Protein AF-A0A285JRD8-F1 (afdb_monomer_lite)

Organism: NCBI:txid1036182

Sequence (89 aa):
MCPVPREPELGSGPAFGADLALDPADPICATRVKEATRGRGLSYAFDFAGGRVEFSRSVSGALHLADAAEAVRRLDAKEGDPIRLVLVP

pLDDT: mean 77.27, std 15.37, range [37.56, 95.19]

Radius of gyration: 16.99 Å; chains: 1; bounding box: 40×40×38 Å

Secondary structure (DSSP, 8-state):
-PPPP-------S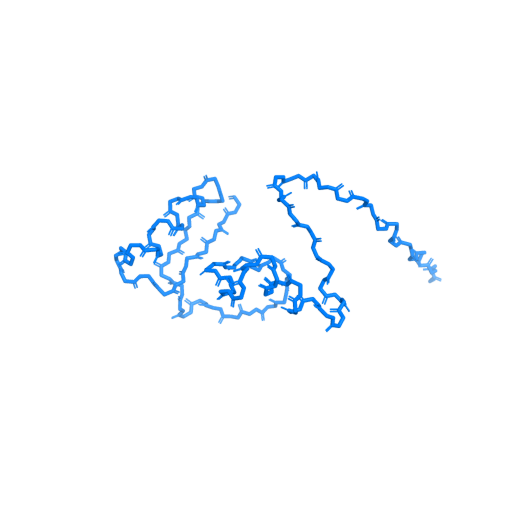--SS-S----TTSTTHHHHHHHHTTTS--S-----S------GGG--EEEEGGGHHHHHHHHHHTTT--S-EEEE-

Foldseek 3Di:
DDDDDDDDPVDDDDDPPDPDDDDPVDPCRVVVQCVVVVNPHDPDDDDPPPDDDPCPVQAPEEEAPVCVVVVVVCVVVCPPVHRDYHHDD

Structure (mmCIF, N/CA/C/O backbone):
data_AF-A0A285JRD8-F1
#
_entry.id   AF-A0A285JRD8-F1
#
loop_
_atom_site.group_PDB
_atom_site.id
_atom_site.type_symbol
_atom_site.label_atom_id
_atom_site.label_alt_id
_atom_site.label_comp_id
_atom_site.label_asym_id
_atom_site.label_entity_id
_atom_site.label_seq_id
_atom_site.pdbx_PDB_ins_code
_atom_site.Cartn_x
_atom_site.Cartn_y
_atom_site.Cartn_z
_atom_site.occupancy
_atom_site.B_iso_or_equiv
_atom_site.auth_seq_id
_atom_site.auth_comp_id
_atom_site.auth_asym_id
_atom_site.auth_atom_id
_atom_site.pdbx_PDB_model_num
ATOM 1 N N . MET A 1 1 ? 26.638 -26.509 -12.190 1.00 38.94 1 MET A N 1
ATOM 2 C CA . MET A 1 1 ? 26.036 -25.165 -12.079 1.00 38.94 1 MET A CA 1
ATOM 3 C C . MET A 1 1 ? 25.416 -24.842 -13.434 1.00 38.94 1 MET A C 1
ATOM 5 O O . MET A 1 1 ? 26.150 -24.514 -14.354 1.00 38.94 1 MET A O 1
ATOM 9 N N . CYS A 1 2 ? 24.112 -25.061 -13.611 1.00 37.56 2 CYS A N 1
ATOM 10 C CA . CYS A 1 2 ? 23.407 -24.688 -14.844 1.00 37.56 2 CYS A CA 1
ATOM 11 C C . CYS A 1 2 ? 22.906 -23.243 -14.699 1.00 37.56 2 CYS A C 1
ATOM 13 O O . CYS A 1 2 ? 22.371 -22.922 -13.636 1.00 37.56 2 CYS A O 1
ATOM 15 N N . PRO A 1 3 ? 23.073 -22.361 -15.699 1.00 54.09 3 PRO A N 1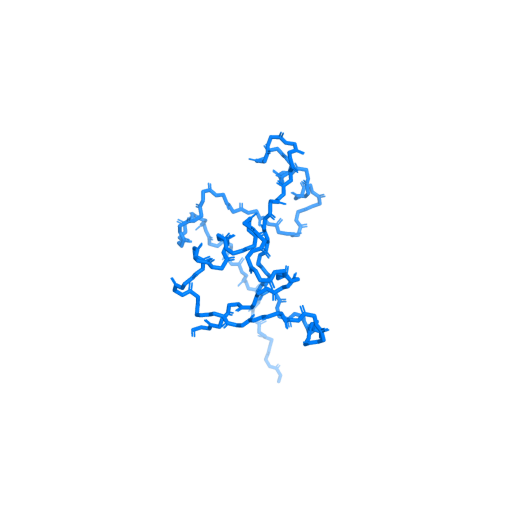
ATOM 16 C CA . PRO A 1 3 ? 22.492 -21.029 -15.634 1.00 54.09 3 PRO A CA 1
ATOM 17 C C . PRO A 1 3 ? 20.971 -21.139 -15.790 1.00 54.09 3 PRO A C 1
ATOM 19 O O . PRO A 1 3 ? 20.480 -21.795 -16.707 1.00 54.09 3 PRO A O 1
ATOM 22 N N . VAL A 1 4 ? 20.229 -20.510 -14.880 1.00 50.31 4 VAL A N 1
ATOM 23 C CA . VAL A 1 4 ? 18.782 -20.325 -15.026 1.00 50.31 4 VAL A CA 1
ATOM 24 C C . VAL A 1 4 ? 18.526 -19.258 -16.100 1.00 50.31 4 VAL A C 1
ATOM 26 O O . VAL A 1 4 ? 19.123 -18.179 -16.018 1.00 50.31 4 VAL A O 1
ATOM 29 N N . PRO A 1 5 ? 17.678 -19.515 -17.109 1.00 50.94 5 PRO A N 1
ATOM 30 C CA . PRO A 1 5 ? 17.277 -18.479 -18.049 1.00 50.94 5 PRO A CA 1
ATOM 31 C C . PRO A 1 5 ? 16.375 -17.483 -17.316 1.00 50.94 5 PRO A C 1
ATOM 33 O O . PRO A 1 5 ? 15.442 -17.874 -16.616 1.00 50.94 5 PRO A O 1
ATOM 36 N N . ARG A 1 6 ? 16.680 -16.189 -17.440 1.00 48.88 6 ARG A N 1
ATOM 37 C CA . ARG A 1 6 ? 15.814 -15.112 -16.955 1.00 48.88 6 ARG A CA 1
ATOM 38 C C . ARG A 1 6 ? 15.119 -14.483 -18.148 1.00 48.88 6 ARG A C 1
ATOM 40 O O . ARG A 1 6 ? 15.675 -13.576 -18.754 1.00 48.88 6 ARG A O 1
ATOM 47 N N . GLU A 1 7 ? 13.905 -14.930 -18.419 1.00 55.91 7 GLU A N 1
ATOM 48 C CA . GLU A 1 7 ? 12.920 -14.095 -19.096 1.00 55.91 7 GLU A CA 1
ATOM 49 C C . GLU A 1 7 ? 11.794 -13.819 -18.104 1.00 55.91 7 GLU A C 1
ATOM 51 O O . GLU A 1 7 ? 11.198 -14.763 -17.585 1.00 55.91 7 GLU A O 1
ATOM 56 N N . PRO A 1 8 ? 11.476 -12.554 -17.807 1.00 48.34 8 PRO A N 1
ATOM 57 C CA . PRO A 1 8 ? 10.117 -12.188 -17.514 1.00 48.34 8 PRO A CA 1
ATOM 58 C C . PRO A 1 8 ? 9.541 -11.595 -18.798 1.00 48.34 8 PRO A C 1
ATOM 60 O O . PRO A 1 8 ? 9.729 -10.417 -19.097 1.00 48.34 8 PRO A O 1
ATOM 63 N N . GLU A 1 9 ? 8.832 -12.428 -19.555 1.00 48.38 9 GLU A N 1
ATOM 64 C CA . GLU A 1 9 ? 7.742 -11.955 -20.402 1.00 48.38 9 GLU A CA 1
ATOM 65 C C . GLU A 1 9 ? 6.792 -11.187 -19.471 1.00 48.38 9 GLU A C 1
ATOM 67 O O . GLU A 1 9 ? 6.089 -11.774 -18.644 1.00 48.38 9 GLU A O 1
ATOM 72 N N . LEU A 1 10 ? 6.864 -9.856 -19.529 1.00 52.38 10 LEU A N 1
ATOM 73 C CA . LEU A 1 10 ? 5.974 -8.935 -18.836 1.00 52.38 10 LEU A CA 1
ATOM 74 C C . LEU A 1 10 ? 4.566 -9.134 -19.410 1.00 52.38 10 LEU A C 1
ATOM 76 O O . LEU A 1 10 ? 4.147 -8.458 -20.347 1.00 52.38 10 LEU A O 1
ATOM 80 N N . GLY A 1 11 ? 3.869 -10.134 -18.874 1.00 48.81 11 GLY A N 1
ATOM 81 C CA . GLY A 1 11 ? 2.506 -10.478 -19.236 1.00 48.81 11 GLY A CA 1
ATOM 82 C C . GLY A 1 11 ? 1.559 -9.315 -18.951 1.00 48.81 11 GLY A C 1
ATOM 83 O O . GLY A 1 11 ? 1.435 -8.850 -17.821 1.00 48.81 11 GLY A O 1
ATOM 84 N N . SER A 1 12 ? 0.922 -8.864 -20.026 1.00 50.34 12 SER A N 1
ATOM 85 C CA . SER A 1 12 ? -0.156 -7.886 -20.174 1.00 50.34 12 SER A CA 1
ATOM 86 C C . SER A 1 12 ? -1.128 -7.791 -18.981 1.00 50.34 12 SER A C 1
ATOM 88 O O . SER A 1 12 ? -1.727 -8.786 -18.581 1.00 50.34 12 SER A O 1
ATOM 90 N N . GLY A 1 13 ? -1.340 -6.581 -18.443 1.00 51.81 13 GLY A N 1
ATOM 91 C CA . GLY A 1 13 ? -2.409 -6.310 -17.460 1.00 51.81 13 GLY A CA 1
ATOM 92 C C . GLY A 1 13 ? -3.831 -6.427 -18.044 1.00 51.81 13 GLY A C 1
ATOM 93 O O . GLY A 1 13 ? -3.973 -6.799 -19.205 1.00 51.81 13 GLY A O 1
ATOM 94 N N . PRO A 1 14 ? -4.898 -6.019 -17.326 1.00 50.69 14 PRO A N 1
ATOM 95 C CA . PRO A 1 14 ? -5.195 -6.214 -15.913 1.00 50.69 14 PRO A CA 1
ATOM 96 C C . PRO A 1 14 ? -5.989 -7.525 -15.715 1.00 50.69 14 PRO A C 1
ATOM 98 O O . PRO A 1 14 ? -7.131 -7.662 -16.150 1.00 50.69 14 PRO A O 1
ATOM 101 N N . ALA A 1 15 ? -5.409 -8.478 -14.993 1.00 58.78 15 ALA A N 1
ATOM 102 C CA . ALA A 1 15 ? -6.164 -9.505 -14.279 1.00 58.78 15 ALA A CA 1
ATOM 103 C C . ALA A 1 15 ? -6.092 -9.153 -12.783 1.00 58.78 15 ALA A C 1
ATOM 105 O O . ALA A 1 15 ? -5.101 -8.562 -12.363 1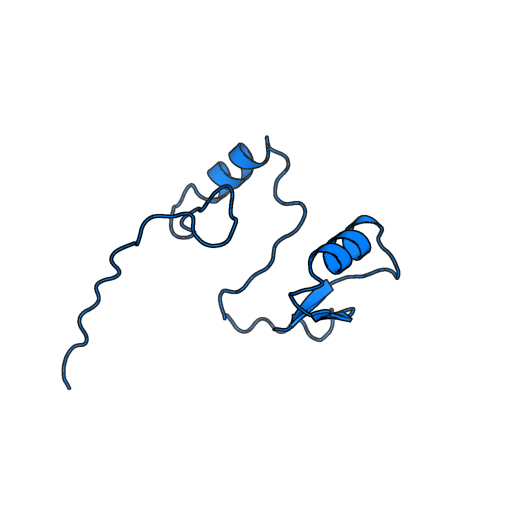.00 58.78 15 ALA A O 1
ATOM 106 N N . PHE A 1 16 ? -7.126 -9.484 -11.999 1.00 61.16 16 PHE A N 1
ATOM 107 C CA . PHE A 1 16 ? -7.289 -9.157 -10.562 1.00 61.16 16 PHE A CA 1
ATOM 108 C C . PHE A 1 16 ? -7.889 -7.779 -10.197 1.00 61.16 16 PHE A C 1
ATOM 110 O O . PHE A 1 16 ? -7.597 -7.243 -9.133 1.00 61.16 16 PHE A O 1
ATOM 117 N N . GLY A 1 17 ? -8.787 -7.222 -11.021 1.00 70.81 17 GLY A N 1
ATOM 118 C CA . GLY A 1 17 ? -9.684 -6.133 -10.586 1.00 70.81 17 GLY A CA 1
ATOM 119 C C . GLY A 1 17 ? -9.042 -4.751 -10.410 1.00 70.81 17 GLY A C 1
ATOM 120 O O . GLY A 1 17 ? -9.636 -3.882 -9.780 1.00 70.81 17 GLY A O 1
ATOM 121 N N . ALA A 1 18 ? -7.845 -4.540 -10.956 1.00 82.44 18 ALA A N 1
ATOM 122 C CA . ALA A 1 18 ? -7.194 -3.237 -10.973 1.00 82.44 18 ALA A CA 1
ATOM 123 C C . ALA A 1 18 ? -7.664 -2.392 -12.169 1.00 82.44 18 ALA A C 1
ATOM 125 O O . ALA A 1 18 ? -7.633 -2.861 -13.307 1.00 82.44 18 ALA A O 1
ATOM 126 N N . ASP A 1 19 ? -8.009 -1.126 -11.924 1.00 84.56 19 ASP A N 1
ATOM 127 C CA . ASP A 1 19 ? -8.282 -0.143 -12.986 1.00 84.56 19 ASP A CA 1
ATOM 128 C C . ASP A 1 19 ? -6.995 0.348 -13.681 1.00 84.56 19 ASP A C 1
ATOM 130 O O . ASP A 1 19 ? -7.034 0.878 -14.791 1.00 84.56 19 ASP A O 1
ATOM 134 N N . LEU A 1 20 ? -5.840 0.194 -13.021 1.00 86.94 20 LEU A N 1
ATOM 135 C CA . LEU A 1 20 ? -4.526 0.624 -13.499 1.00 86.94 20 LEU A CA 1
ATOM 136 C C . LEU A 1 20 ? -3.421 -0.255 -12.898 1.00 86.94 20 LEU A C 1
ATOM 138 O O . LEU A 1 20 ? -3.425 -0.526 -11.699 1.00 86.94 20 LEU A O 1
ATOM 142 N N . ALA A 1 21 ? -2.440 -0.635 -13.719 1.00 87.94 21 ALA A N 1
ATOM 143 C CA . ALA A 1 21 ? -1.202 -1.279 -13.284 1.00 87.94 21 ALA A CA 1
ATOM 144 C C . ALA A 1 21 ? -0.003 -0.401 -13.671 1.00 87.94 21 ALA A C 1
ATOM 146 O O . ALA A 1 21 ? 0.086 0.056 -14.811 1.00 87.94 21 ALA A O 1
ATOM 147 N N . LEU A 1 22 ? 0.904 -0.154 -12.723 1.00 88.38 22 LEU A N 1
ATOM 148 C CA . LEU A 1 22 ? 2.110 0.655 -12.914 1.00 88.38 22 LEU A CA 1
ATOM 149 C C . LEU A 1 22 ? 3.349 -0.189 -12.615 1.00 88.38 22 LEU A C 1
ATOM 151 O O . LEU A 1 22 ? 3.366 -0.922 -11.628 1.00 88.38 22 LEU A O 1
ATOM 155 N N . ASP A 1 23 ? 4.385 -0.054 -13.442 1.00 86.75 23 ASP A N 1
ATOM 156 C CA . ASP A 1 23 ? 5.695 -0.639 -13.160 1.00 86.75 23 ASP A CA 1
ATOM 157 C C . ASP A 1 23 ? 6.406 0.198 -12.077 1.00 86.75 23 ASP A C 1
ATOM 159 O O . ASP A 1 23 ? 6.642 1.392 -12.289 1.00 86.75 23 ASP A O 1
ATOM 163 N N . PRO A 1 24 ? 6.747 -0.370 -10.906 1.00 84.44 24 PRO A N 1
ATOM 164 C CA . PRO A 1 24 ? 7.476 0.357 -9.871 1.00 84.44 24 PRO A CA 1
ATOM 165 C C . PRO A 1 24 ? 8.928 0.685 -10.255 1.00 84.44 24 PRO A C 1
ATOM 167 O O . PRO A 1 24 ? 9.513 1.576 -9.641 1.00 84.44 24 PRO A O 1
ATOM 170 N N . ALA A 1 25 ? 9.521 -0.002 -11.240 1.00 88.25 25 ALA A N 1
ATOM 171 C CA . ALA A 1 25 ? 10.868 0.296 -11.732 1.00 88.25 25 ALA A CA 1
ATOM 172 C C . ALA A 1 25 ? 10.908 1.515 -12.671 1.00 88.25 25 ALA A C 1
ATOM 174 O O . ALA A 1 25 ? 11.989 2.017 -12.986 1.00 88.25 25 ALA A O 1
ATOM 175 N N . ASP A 1 26 ? 9.746 2.012 -13.102 1.00 94.00 26 ASP A N 1
ATOM 176 C CA . ASP A 1 26 ? 9.643 3.205 -13.930 1.00 94.00 26 ASP A CA 1
ATOM 177 C C . ASP A 1 26 ? 10.031 4.469 -13.126 1.00 94.00 26 ASP A C 1
ATOM 179 O O . ASP A 1 26 ? 9.372 4.790 -12.128 1.00 94.00 26 ASP A O 1
ATOM 183 N N . PRO A 1 27 ? 11.048 5.246 -13.559 1.00 93.19 27 PRO A N 1
ATOM 184 C CA . PRO A 1 27 ? 11.475 6.462 -12.864 1.00 93.19 27 PRO A CA 1
ATOM 185 C C . PRO A 1 27 ? 10.376 7.529 -12.732 1.00 93.19 27 PRO A C 1
ATOM 187 O O . PRO A 1 27 ? 10.483 8.395 -11.863 1.00 93.19 27 PRO A O 1
ATOM 190 N N . ILE A 1 28 ? 9.315 7.484 -13.549 1.00 93.12 28 ILE A N 1
ATOM 191 C CA . ILE A 1 28 ? 8.173 8.409 -13.456 1.00 93.12 28 ILE A CA 1
ATOM 192 C C . ILE A 1 28 ? 6.946 7.807 -12.752 1.00 93.12 28 ILE A C 1
ATOM 194 O O . ILE A 1 28 ? 5.885 8.435 -12.739 1.00 93.12 28 ILE A O 1
ATOM 198 N N . CYS A 1 29 ? 7.062 6.630 -12.127 1.00 91.81 29 CYS A N 1
ATOM 199 C CA . CYS A 1 29 ? 5.945 5.951 -11.460 1.00 91.81 29 CYS A CA 1
ATOM 200 C C . CYS A 1 29 ? 5.233 6.855 -10.435 1.00 91.81 29 CYS A C 1
ATOM 202 O O . CYS A 1 29 ? 4.007 6.950 -10.429 1.00 91.81 29 CYS A O 1
ATOM 204 N N . ALA A 1 30 ? 5.984 7.623 -9.638 1.00 90.19 30 ALA A N 1
ATOM 205 C CA . ALA A 1 30 ? 5.407 8.559 -8.670 1.00 90.19 30 ALA A CA 1
ATOM 206 C C . ALA A 1 30 ? 4.543 9.654 -9.329 1.00 90.19 30 ALA A C 1
ATOM 208 O O . ALA A 1 30 ? 3.466 9.988 -8.826 1.00 90.19 30 ALA A O 1
ATOM 209 N N . THR A 1 31 ? 4.982 10.187 -10.472 1.00 95.19 31 THR A N 1
ATOM 210 C CA . THR A 1 31 ? 4.207 11.155 -11.261 1.00 95.19 31 THR A CA 1
ATOM 211 C C . THR A 1 31 ? 2.937 10.508 -11.802 1.00 95.19 31 THR A C 1
ATOM 213 O O . THR A 1 31 ? 1.855 11.074 -11.667 1.00 95.19 31 THR A O 1
ATOM 216 N N . ARG A 1 32 ? 3.034 9.276 -12.310 1.00 93.12 32 ARG A N 1
ATOM 217 C CA . ARG A 1 32 ? 1.885 8.510 -12.815 1.00 93.12 32 ARG A CA 1
ATOM 218 C C . ARG A 1 32 ? 0.847 8.220 -11.729 1.00 93.12 32 ARG A C 1
ATOM 220 O O . ARG A 1 32 ? -0.348 8.376 -11.967 1.00 93.12 32 ARG A O 1
ATOM 227 N N . VAL A 1 33 ? 1.280 7.896 -10.508 1.00 92.94 33 VAL A N 1
ATOM 228 C CA . VAL A 1 33 ? 0.385 7.773 -9.341 1.00 92.94 33 VAL A CA 1
ATOM 229 C C . VAL A 1 33 ? -0.324 9.100 -9.054 1.00 92.94 33 VAL A C 1
ATOM 231 O O . VAL A 1 33 ? -1.524 9.123 -8.772 1.00 92.94 33 VAL A O 1
ATOM 234 N N . LYS A 1 34 ? 0.386 10.231 -9.133 1.00 93.00 34 LYS A N 1
ATOM 235 C CA . LYS A 1 34 ? -0.212 11.557 -8.924 1.00 93.00 34 LYS A CA 1
ATOM 236 C C . LYS A 1 34 ? -1.243 11.896 -9.993 1.00 93.00 34 LYS A C 1
ATOM 238 O O . LYS A 1 34 ? -2.323 12.362 -9.643 1.00 93.00 34 LYS A O 1
ATOM 243 N N . GLU A 1 35 ? -0.961 11.626 -11.257 1.00 94.50 35 GLU A N 1
ATOM 244 C CA . GLU A 1 35 ? -1.907 11.846 -12.355 1.00 94.50 35 GLU A CA 1
ATOM 245 C C . GLU A 1 35 ? -3.167 10.988 -12.191 1.00 94.50 35 GLU A C 1
ATOM 247 O O . GLU A 1 35 ? -4.279 11.524 -12.187 1.00 94.50 35 GLU A O 1
ATOM 252 N N . ALA A 1 36 ? -3.003 9.687 -11.924 1.00 92.88 36 ALA A N 1
ATOM 253 C CA . ALA A 1 36 ? -4.112 8.758 -11.694 1.00 92.88 36 ALA A CA 1
ATOM 254 C C . ALA A 1 36 ? -5.003 9.169 -10.507 1.00 92.88 36 ALA A C 1
ATOM 256 O O . ALA A 1 36 ? -6.206 8.916 -10.496 1.00 92.88 36 ALA A O 1
ATOM 257 N N . THR A 1 37 ? -4.432 9.860 -9.518 1.00 93.00 37 THR A N 1
ATOM 258 C CA . THR A 1 37 ? -5.135 10.331 -8.314 1.00 93.00 37 THR A CA 1
ATOM 259 C C . THR A 1 37 ? -5.554 11.804 -8.382 1.00 93.00 37 THR A C 1
ATOM 261 O O . THR A 1 37 ? -5.929 12.384 -7.360 1.00 93.00 37 THR A O 1
ATOM 264 N N . ARG A 1 38 ? -5.509 12.439 -9.565 1.00 92.62 38 ARG A N 1
ATOM 265 C CA . ARG A 1 38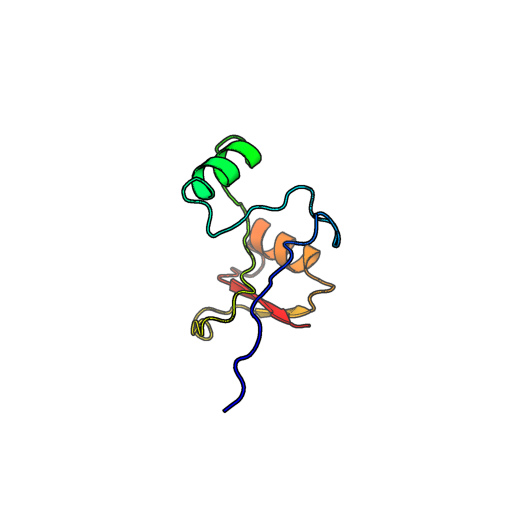 ? -5.825 13.872 -9.761 1.00 92.62 38 ARG A CA 1
ATOM 266 C C . ARG A 1 38 ? -5.047 14.784 -8.800 1.00 92.62 38 ARG A C 1
ATOM 268 O O . ARG A 1 38 ? -5.591 15.722 -8.223 1.00 92.62 38 ARG A O 1
ATOM 275 N N . GLY A 1 39 ? -3.783 14.451 -8.559 1.00 92.81 39 GLY A N 1
ATOM 276 C CA . GLY A 1 39 ? -2.861 15.163 -7.674 1.00 92.81 39 GLY A CA 1
ATOM 277 C C . GLY A 1 39 ? -2.982 14.822 -6.183 1.00 92.81 39 GLY A C 1
ATOM 278 O O . GLY A 1 39 ? -2.056 15.122 -5.422 1.00 92.81 39 GLY A O 1
ATOM 279 N N . ARG A 1 40 ? -4.055 14.145 -5.748 1.00 88.81 40 ARG A N 1
ATOM 280 C CA . ARG A 1 40 ? -4.315 13.860 -4.324 1.00 88.81 40 ARG A CA 1
ATOM 281 C C . ARG A 1 40 ? -3.307 12.893 -3.702 1.00 88.81 40 ARG A C 1
ATOM 283 O O . ARG A 1 40 ? -2.976 13.039 -2.531 1.00 88.81 40 ARG A O 1
ATOM 290 N N . GLY A 1 41 ? -2.764 11.958 -4.479 1.00 85.62 41 GLY A N 1
ATOM 291 C CA . GLY A 1 41 ? -2.013 10.816 -3.951 1.00 85.62 41 GLY A CA 1
ATOM 292 C C . GLY A 1 41 ? -2.924 9.696 -3.436 1.00 85.62 41 GLY A C 1
ATOM 293 O O . GLY A 1 41 ? -4.151 9.791 -3.510 1.00 85.62 41 GLY A O 1
ATOM 294 N N . LEU A 1 42 ? -2.309 8.615 -2.949 1.00 85.81 42 LEU A N 1
ATOM 295 C CA . LEU A 1 42 ? -3.017 7.440 -2.436 1.00 85.81 42 LEU A CA 1
ATOM 296 C C . LEU A 1 42 ? -3.627 7.732 -1.060 1.00 85.81 42 LEU A C 1
ATOM 298 O O . LEU A 1 42 ? -2.939 8.227 -0.171 1.00 85.81 42 LEU A O 1
ATOM 302 N N . SER A 1 43 ? -4.905 7.392 -0.884 1.00 80.44 43 SER A N 1
ATOM 303 C CA . SER A 1 43 ? -5.556 7.402 0.435 1.00 80.44 43 SER A CA 1
ATOM 304 C C . SER A 1 43 ? -5.098 6.220 1.293 1.00 80.44 43 SER A C 1
ATOM 306 O O . SER A 1 43 ? -4.851 6.381 2.482 1.00 80.44 43 SER A O 1
ATOM 308 N N . TYR A 1 44 ? -4.938 5.052 0.665 1.00 79.44 44 TYR A N 1
ATOM 309 C CA . TYR A 1 44 ? -4.514 3.801 1.291 1.00 79.44 44 TYR A CA 1
ATOM 310 C C . TYR A 1 44 ? -3.538 3.076 0.360 1.00 79.44 44 TYR A C 1
ATOM 312 O O . TYR A 1 44 ? -3.651 3.194 -0.861 1.00 79.44 44 TYR A O 1
ATOM 320 N N . ALA A 1 45 ? -2.591 2.330 0.928 1.00 79.25 45 ALA A N 1
ATOM 321 C CA . ALA A 1 45 ? -1.645 1.506 0.182 1.00 79.25 45 ALA A CA 1
ATOM 322 C C . ALA A 1 45 ? -1.397 0.189 0.926 1.00 79.25 45 ALA A C 1
ATOM 324 O O . ALA A 1 45 ? -1.192 0.193 2.141 1.00 79.25 45 ALA A O 1
ATOM 325 N N . PHE A 1 46 ? -1.396 -0.917 0.186 1.00 75.69 46 PHE A N 1
ATOM 326 C CA . PHE A 1 46 ? -1.052 -2.246 0.684 1.00 75.69 46 PHE A CA 1
ATOM 327 C C . PHE A 1 46 ? 0.239 -2.685 -0.001 1.00 75.69 46 PHE A C 1
ATOM 329 O O . PHE A 1 46 ? 0.322 -2.652 -1.228 1.00 75.69 46 PHE A O 1
ATOM 336 N N . ASP A 1 47 ? 1.245 -3.054 0.788 1.00 75.12 47 ASP A N 1
ATOM 337 C CA . ASP A 1 47 ? 2.537 -3.502 0.277 1.00 75.12 47 ASP A CA 1
ATOM 338 C C . ASP A 1 47 ? 2.637 -5.025 0.389 1.00 75.12 47 ASP A C 1
ATOM 340 O O . ASP A 1 47 ? 2.498 -5.590 1.476 1.00 75.12 47 ASP A O 1
ATOM 344 N N . PHE A 1 48 ? 2.864 -5.675 -0.749 1.00 72.00 48 PHE A N 1
ATOM 345 C CA . PHE A 1 48 ? 3.073 -7.118 -0.861 1.00 72.00 48 PHE A CA 1
ATOM 346 C C . PHE A 1 48 ? 4.500 -7.456 -1.330 1.00 72.00 48 PHE A C 1
ATOM 348 O O . PHE A 1 48 ? 4.837 -8.632 -1.481 1.00 72.00 48 PHE A O 1
ATOM 355 N N . ALA A 1 49 ? 5.356 -6.454 -1.564 1.00 66.56 49 ALA A N 1
ATOM 356 C CA . ALA A 1 49 ? 6.754 -6.656 -1.913 1.00 66.56 49 ALA A CA 1
ATOM 357 C C . ALA A 1 49 ? 7.509 -7.064 -0.638 1.00 66.56 49 ALA A C 1
ATOM 359 O O . ALA A 1 49 ? 7.744 -6.252 0.249 1.00 66.56 49 ALA A O 1
ATOM 360 N N . GLY A 1 50 ? 7.845 -8.352 -0.521 1.00 57.12 50 GLY A N 1
ATOM 361 C CA . GLY A 1 50 ? 8.297 -9.033 0.705 1.00 57.12 50 GLY A CA 1
ATOM 362 C C . GLY A 1 50 ? 9.631 -8.599 1.341 1.00 57.12 50 GLY A C 1
ATOM 363 O O . GLY A 1 50 ? 10.347 -9.442 1.884 1.00 57.12 50 GLY A O 1
ATOM 364 N N . GLY A 1 51 ? 9.994 -7.317 1.314 1.00 60.84 51 GLY A N 1
ATOM 365 C CA . GLY A 1 51 ? 11.023 -6.773 2.195 1.00 60.84 51 GLY A CA 1
ATOM 366 C C . GLY A 1 51 ? 10.566 -6.879 3.651 1.00 60.84 51 GLY A C 1
ATOM 367 O O . GLY A 1 51 ? 9.458 -6.471 3.992 1.00 60.84 51 GLY A O 1
ATOM 368 N 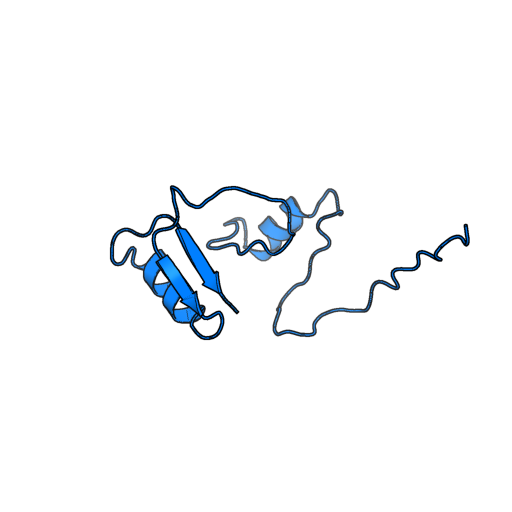N . ARG A 1 52 ? 11.398 -7.447 4.535 1.00 52.94 52 ARG A N 1
ATOM 369 C CA . ARG A 1 52 ? 11.081 -7.519 5.972 1.00 52.94 52 ARG A CA 1
ATOM 370 C C . ARG A 1 52 ? 11.030 -6.106 6.539 1.00 52.94 52 ARG A C 1
ATOM 372 O O . ARG A 1 52 ? 12.069 -5.520 6.831 1.00 52.94 52 ARG A O 1
ATOM 379 N N . VAL A 1 53 ? 9.826 -5.583 6.723 1.00 59.88 53 VAL A N 1
ATOM 380 C CA . VAL A 1 53 ? 9.601 -4.381 7.515 1.00 59.88 53 VAL A CA 1
ATOM 381 C C . VAL A 1 53 ? 8.897 -4.780 8.805 1.00 59.88 53 VAL A C 1
ATOM 383 O O . VAL A 1 53 ? 7.815 -5.364 8.787 1.00 59.88 53 VAL A O 1
ATOM 386 N N . GLU A 1 54 ? 9.537 -4.498 9.937 1.00 62.78 54 GLU A N 1
ATOM 387 C CA . GLU A 1 54 ? 9.021 -4.863 11.254 1.00 62.78 54 GLU A CA 1
ATOM 388 C C . GLU A 1 54 ? 8.011 -3.812 11.730 1.00 62.78 54 GLU A C 1
ATOM 390 O O . GLU A 1 54 ? 8.366 -2.781 12.306 1.00 62.78 54 GLU A O 1
ATOM 395 N N . PHE A 1 55 ? 6.732 -4.057 11.448 1.00 67.56 55 PHE A N 1
ATOM 396 C CA . PHE A 1 55 ? 5.635 -3.166 11.829 1.00 67.56 55 PHE A CA 1
ATOM 397 C C . PHE A 1 55 ? 4.904 -3.594 13.104 1.00 67.56 55 PHE A C 1
ATOM 399 O O . PHE A 1 55 ? 4.004 -2.868 13.518 1.00 67.56 55 PHE A O 1
ATOM 406 N N . SER A 1 56 ? 5.269 -4.720 13.736 1.00 67.38 56 SER A N 1
ATOM 407 C CA . SER A 1 56 ? 4.520 -5.330 14.854 1.00 67.38 56 SER A CA 1
ATOM 408 C C . SER A 1 56 ? 4.128 -4.341 15.950 1.00 67.38 56 SER A C 1
ATOM 410 O O . SER A 1 56 ? 2.979 -4.325 16.380 1.00 67.38 56 SER A O 1
ATOM 412 N N . ARG A 1 57 ? 5.039 -3.440 16.333 1.00 73.44 57 ARG A N 1
ATOM 413 C CA . ARG A 1 57 ? 4.802 -2.408 17.360 1.00 73.44 57 ARG A CA 1
ATOM 414 C C . ARG A 1 57 ? 3.739 -1.356 17.009 1.00 73.44 57 ARG A C 1
ATOM 416 O O . ARG A 1 57 ? 3.390 -0.548 17.861 1.00 73.44 57 ARG A O 1
ATOM 423 N N . SER A 1 58 ? 3.287 -1.301 15.761 1.00 75.19 58 SER A N 1
ATOM 424 C CA . SER A 1 58 ? 2.338 -0.302 15.260 1.00 75.19 58 SER A CA 1
ATOM 425 C C . SER A 1 58 ? 1.115 -0.927 14.590 1.00 75.19 58 SER A C 1
ATOM 427 O O . SER A 1 58 ? 0.320 -0.193 14.009 1.00 75.19 58 SER A O 1
ATOM 429 N N . VAL A 1 59 ? 0.957 -2.254 14.651 1.00 80.50 59 VAL A N 1
ATOM 430 C CA . VAL A 1 59 ? -0.235 -2.947 14.147 1.00 80.50 59 VAL A CA 1
ATOM 431 C C . VAL A 1 59 ? -1.355 -2.835 15.178 1.00 80.50 59 VAL A C 1
ATOM 433 O O . VAL A 1 59 ? -1.234 -3.324 16.296 1.00 80.50 59 VAL A O 1
ATOM 436 N N . SER A 1 60 ? -2.457 -2.205 14.781 1.00 84.75 60 SER A N 1
ATOM 437 C CA . SER A 1 60 ? -3.674 -2.058 15.585 1.00 84.75 60 SER A CA 1
ATOM 438 C C . SER A 1 60 ? -4.637 -3.236 15.421 1.00 84.75 60 SER A C 1
ATOM 440 O O . SER A 1 60 ? -5.504 -3.432 16.265 1.00 84.75 60 SER A O 1
ATOM 442 N N . GLY A 1 61 ? -4.501 -4.032 14.356 1.00 81.75 61 GLY A N 1
ATOM 443 C CA . GLY A 1 61 ? -5.329 -5.216 14.140 1.00 81.75 61 GLY A CA 1
ATOM 444 C C . GLY A 1 61 ? -4.978 -5.984 12.869 1.00 81.75 61 GLY A C 1
ATOM 445 O O . GLY A 1 61 ? -4.323 -5.450 11.971 1.00 81.75 61 GLY A O 1
ATOM 446 N N . ALA A 1 62 ? -5.432 -7.236 12.802 1.00 85.25 62 ALA A N 1
ATOM 447 C CA . ALA A 1 62 ? -5.334 -8.090 11.625 1.00 85.25 62 ALA A CA 1
ATOM 448 C C . ALA A 1 62 ? -6.740 -8.537 11.184 1.00 85.25 62 ALA A C 1
ATOM 450 O O . ALA A 1 62 ? -7.515 -9.001 12.018 1.00 85.25 62 ALA A O 1
ATOM 451 N N . LEU A 1 63 ? -7.070 -8.370 9.903 1.00 85.06 63 LEU A N 1
ATOM 452 C CA . LEU A 1 63 ? -8.337 -8.796 9.288 1.00 85.06 63 LEU A CA 1
ATOM 453 C C . LEU A 1 63 ? -8.048 -9.739 8.119 1.00 85.06 63 LEU A C 1
ATOM 455 O O . LEU A 1 63 ? -6.959 -9.681 7.556 1.00 85.06 63 LEU A O 1
ATOM 459 N N . HIS A 1 64 ? -8.998 -10.583 7.716 1.00 84.88 64 HIS A N 1
ATOM 460 C CA . HIS A 1 64 ? -8.820 -11.370 6.495 1.00 84.88 64 HIS A CA 1
ATOM 461 C C . HIS A 1 64 ? -8.839 -10.470 5.256 1.00 84.88 64 HIS A C 1
ATOM 463 O O . HIS A 1 64 ? -9.513 -9.441 5.225 1.00 84.88 64 HIS A O 1
ATOM 469 N N . LEU A 1 65 ? -8.133 -10.875 4.200 1.00 82.69 65 LEU A N 1
ATOM 470 C CA . LEU A 1 65 ? -8.120 -10.176 2.915 1.00 82.69 65 LEU A CA 1
ATOM 471 C C . LEU A 1 65 ? -9.532 -10.037 2.327 1.00 82.69 65 LEU A C 1
ATOM 473 O O . LEU A 1 65 ? -9.845 -9.017 1.717 1.00 82.69 65 LEU A O 1
ATOM 477 N N . ALA A 1 66 ? -10.402 -11.024 2.565 1.00 86.25 66 ALA A N 1
ATOM 478 C CA . ALA A 1 66 ? -11.816 -10.966 2.193 1.00 86.25 66 ALA A CA 1
ATOM 479 C C . ALA A 1 66 ? -12.561 -9.775 2.834 1.00 86.25 66 ALA A C 1
ATOM 481 O O . ALA A 1 66 ? -13.501 -9.247 2.244 1.00 86.25 66 ALA A O 1
ATOM 482 N N . ASP A 1 67 ? -12.090 -9.298 3.989 1.00 90.00 67 ASP A N 1
ATOM 483 C CA . ASP A 1 67 ? -12.665 -8.188 4.751 1.00 90.00 67 ASP A CA 1
ATOM 484 C C . ASP A 1 67 ? -11.956 -6.847 4.470 1.00 90.00 67 ASP A C 1
ATOM 486 O O . ASP A 1 67 ? -12.090 -5.885 5.229 1.00 90.00 67 ASP A O 1
ATOM 490 N N . ALA A 1 68 ? -11.198 -6.735 3.372 1.00 86.94 68 ALA A N 1
ATOM 491 C CA . ALA A 1 68 ? -10.441 -5.525 3.036 1.00 86.94 68 ALA A CA 1
ATOM 492 C C . ALA A 1 68 ? -11.301 -4.247 3.025 1.00 86.94 68 ALA A C 1
ATOM 494 O O . ALA A 1 68 ? -10.856 -3.192 3.476 1.00 86.94 68 ALA A O 1
ATOM 495 N N . ALA A 1 69 ? -12.547 -4.335 2.547 1.00 87.56 69 ALA A N 1
ATOM 496 C CA . ALA A 1 69 ? -13.467 -3.197 2.521 1.00 87.56 69 ALA A CA 1
ATOM 497 C C . ALA A 1 69 ? -13.788 -2.671 3.931 1.00 87.56 69 ALA A C 1
ATOM 499 O O . ALA A 1 69 ? -13.878 -1.461 4.135 1.00 87.56 69 ALA A O 1
ATOM 500 N N . GLU A 1 70 ? -13.920 -3.570 4.905 1.00 89.56 70 GLU A N 1
ATOM 501 C CA . GLU A 1 70 ? -14.142 -3.219 6.307 1.00 89.56 70 GLU A CA 1
ATOM 502 C C . GLU A 1 70 ? -12.889 -2.583 6.916 1.00 89.56 70 GLU A C 1
ATOM 504 O O . GLU A 1 70 ? -12.973 -1.544 7.570 1.00 89.56 70 GLU A O 1
ATOM 509 N N . ALA A 1 71 ? -11.705 -3.138 6.636 1.00 87.75 71 ALA A N 1
ATOM 510 C CA . ALA A 1 71 ? -10.444 -2.545 7.079 1.00 87.75 71 ALA A CA 1
ATOM 511 C C . ALA A 1 71 ? -10.275 -1.103 6.563 1.00 87.75 71 ALA A C 1
ATOM 513 O O . ALA A 1 71 ? -9.876 -0.216 7.319 1.00 87.75 71 ALA A O 1
ATOM 514 N N . VAL A 1 72 ? -10.635 -0.846 5.300 1.00 89.25 72 VAL A N 1
ATOM 515 C CA . VAL A 1 72 ? -10.621 0.506 4.722 1.00 89.25 72 VAL A CA 1
ATOM 516 C C . VAL A 1 72 ? -11.617 1.422 5.430 1.00 89.25 72 VAL A C 1
ATOM 518 O O . VAL A 1 72 ? -11.245 2.535 5.791 1.00 89.25 72 VAL A O 1
ATOM 521 N N . ARG A 1 73 ? -12.853 0.971 5.683 1.00 90.44 73 ARG A N 1
ATOM 522 C CA . ARG A 1 73 ? -13.853 1.778 6.404 1.00 90.44 73 ARG A CA 1
ATOM 523 C C . ARG A 1 73 ? -13.391 2.162 7.804 1.00 90.44 73 ARG A C 1
ATOM 525 O O . ARG A 1 73 ? -13.541 3.321 8.176 1.00 90.44 73 ARG A O 1
ATOM 532 N N . ARG A 1 74 ? -12.793 1.231 8.553 1.00 8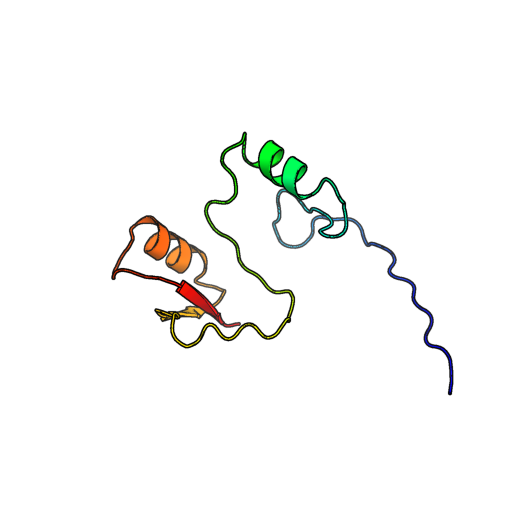8.88 74 ARG A N 1
ATOM 533 C CA . ARG A 1 74 ? -12.265 1.513 9.898 1.00 88.88 74 ARG A CA 1
ATOM 534 C C . ARG A 1 74 ? -11.144 2.540 9.873 1.00 88.88 74 ARG A C 1
ATOM 536 O O . ARG A 1 74 ? -11.107 3.413 10.734 1.00 88.88 74 ARG A O 1
ATOM 543 N N . LEU A 1 75 ? -10.250 2.459 8.888 1.00 88.44 75 LEU A N 1
ATOM 544 C CA . LEU A 1 75 ? -9.192 3.454 8.708 1.00 88.44 75 LEU A CA 1
ATOM 545 C C . LEU A 1 75 ? -9.765 4.831 8.340 1.00 88.44 75 LEU A C 1
ATOM 547 O O . LEU A 1 75 ? -9.331 5.832 8.905 1.00 88.44 75 LEU A O 1
ATOM 551 N N . ASP A 1 76 ? -10.760 4.876 7.452 1.00 88.62 76 ASP A N 1
ATOM 552 C CA . ASP A 1 76 ? -11.395 6.119 6.994 1.00 88.62 76 ASP A CA 1
ATOM 553 C C . ASP A 1 76 ? -12.176 6.817 8.112 1.00 88.62 76 ASP A C 1
ATOM 555 O O . ASP A 1 76 ? -12.006 8.011 8.360 1.00 88.62 76 ASP A O 1
ATOM 559 N N . ALA A 1 77 ? -12.975 6.043 8.849 1.00 91.44 77 ALA A N 1
ATOM 560 C CA . ALA A 1 77 ? -13.765 6.515 9.980 1.00 91.44 77 ALA A CA 1
ATOM 561 C C . ALA A 1 77 ? -12.940 6.701 11.267 1.00 91.44 77 ALA A C 1
ATOM 563 O O . ALA A 1 77 ? -13.464 7.221 12.251 1.00 91.44 77 ALA A O 1
ATOM 564 N N . LYS A 1 78 ? -11.665 6.282 11.270 1.00 87.25 78 LYS A N 1
ATOM 565 C CA . LYS A 1 78 ? -10.792 6.210 12.455 1.00 87.25 78 LYS A CA 1
ATOM 566 C C . LYS A 1 78 ? -11.421 5.432 13.616 1.00 87.25 78 LYS A C 1
ATOM 568 O O . LYS A 1 78 ? -11.255 5.775 14.785 1.00 87.25 78 LYS A O 1
ATOM 573 N N . GLU A 1 79 ? -12.160 4.378 13.299 1.00 87.69 79 GLU A N 1
ATOM 574 C CA . GLU A 1 79 ? -12.890 3.602 14.293 1.00 87.69 79 GLU A CA 1
ATOM 575 C C . GLU A 1 79 ? -11.925 2.780 15.157 1.00 87.69 79 GLU A C 1
ATOM 577 O O . GLU A 1 79 ? -11.225 1.897 14.661 1.00 87.69 79 GLU A O 1
ATOM 582 N N . GLY A 1 80 ? -11.880 3.087 16.457 1.00 83.50 80 GLY A N 1
ATOM 583 C CA . GLY A 1 80 ? -10.949 2.460 17.399 1.00 83.50 80 GLY A CA 1
ATOM 584 C C . GLY A 1 80 ? -9.511 2.991 17.326 1.00 83.50 80 GLY A C 1
ATOM 585 O O . GLY A 1 80 ? -8.601 2.289 17.758 1.00 83.50 80 GLY A O 1
ATOM 586 N N . ASP A 1 81 ? -9.305 4.192 16.769 1.00 84.56 81 ASP A N 1
ATOM 587 C CA . ASP A 1 81 ? -7.997 4.852 16.600 1.00 84.56 81 ASP A CA 1
ATOM 588 C C . ASP A 1 81 ? -6.909 3.966 15.944 1.00 84.56 81 ASP A C 1
ATOM 590 O O . ASP A 1 81 ? -5.808 3.789 16.483 1.00 84.56 81 ASP A O 1
ATOM 594 N N . PRO A 1 82 ? -7.181 3.383 14.758 1.00 81.69 82 PRO A N 1
ATOM 595 C CA . PRO A 1 82 ? -6.261 2.459 14.116 1.00 81.69 82 PRO A CA 1
ATOM 596 C C . PRO A 1 82 ? -5.055 3.199 13.519 1.00 81.69 82 PRO A C 1
ATOM 598 O O . PRO A 1 82 ? -5.194 4.161 12.766 1.00 81.69 82 PRO A O 1
ATOM 601 N N . ILE A 1 83 ? -3.853 2.699 13.807 1.00 81.44 83 ILE A N 1
ATOM 602 C CA . ILE A 1 83 ? -2.588 3.171 13.223 1.00 81.44 83 ILE A CA 1
ATOM 603 C C . ILE A 1 83 ? -2.259 2.355 11.969 1.00 81.44 83 ILE A C 1
ATOM 605 O O . ILE A 1 83 ? -1.863 2.904 10.941 1.00 81.44 83 ILE A O 1
ATOM 609 N N . ARG A 1 84 ? -2.411 1.028 12.044 1.00 81.19 84 ARG A N 1
ATOM 610 C CA . ARG A 1 84 ? -2.153 0.116 10.924 1.00 81.19 84 ARG A CA 1
ATOM 611 C C . ARG A 1 84 ? -2.989 -1.147 11.048 1.00 81.19 84 ARG A C 1
ATOM 613 O O . ARG A 1 84 ? -2.934 -1.819 12.075 1.00 81.19 84 ARG A O 1
ATOM 620 N N . LEU A 1 85 ? -3.703 -1.495 9.985 1.00 82.25 85 LEU A N 1
ATOM 621 C CA . LEU A 1 85 ? -4.395 -2.775 9.863 1.00 82.25 85 LEU A CA 1
ATOM 622 C C . LEU A 1 85 ? -3.629 -3.665 8.884 1.00 82.25 85 LEU A C 1
ATOM 624 O O . LEU A 1 85 ? -3.208 -3.203 7.824 1.00 82.25 85 LEU A O 1
ATOM 628 N N . VAL A 1 86 ? -3.419 -4.924 9.260 1.00 81.50 86 VAL A N 1
ATOM 629 C CA . VAL A 1 86 ? -2.780 -5.939 8.414 1.00 81.50 86 VAL A CA 1
ATOM 630 C C . VAL A 1 86 ? -3.860 -6.845 7.842 1.00 81.50 86 VAL A C 1
ATOM 632 O O . VAL A 1 86 ? -4.738 -7.291 8.575 1.00 81.50 86 VAL A O 1
ATOM 635 N N . LEU A 1 87 ? -3.791 -7.125 6.543 1.00 81.88 87 LEU A N 1
ATOM 636 C CA . LEU A 1 87 ? -4.649 -8.128 5.926 1.00 81.88 87 LEU A CA 1
ATOM 637 C C . LEU A 1 87 ? -3.913 -9.467 5.883 1.00 81.88 87 LEU A C 1
ATOM 639 O O . LEU A 1 87 ? -2.791 -9.538 5.380 1.00 81.88 87 LEU A O 1
ATOM 643 N N . VAL A 1 88 ? -4.529 -10.508 6.434 1.00 80.62 88 VAL A N 1
ATOM 644 C CA . VAL A 1 88 ? -4.036 -11.888 6.381 1.00 80.62 88 VAL A CA 1
ATOM 645 C C . VAL A 1 88 ? -4.776 -12.666 5.287 1.00 80.62 88 VAL A C 1
ATOM 647 O O . VAL A 1 88 ? -5.941 -12.354 5.035 1.00 80.62 88 VAL A O 1
ATOM 650 N N . PRO A 1 89 ? -4.125 -13.632 4.613 1.00 77.38 89 PRO A N 1
ATOM 651 C CA . PRO A 1 89 ? -4.763 -14.441 3.574 1.00 77.38 89 PRO A CA 1
ATOM 652 C C . PRO A 1 89 ? -6.049 -15.142 4.030 1.00 77.38 89 PRO A C 1
ATOM 654 O O . PRO A 1 89 ? -6.144 -15.538 5.217 1.00 77.38 89 PRO A O 1
#